Protein AF-A0A8S4R8I3-F1 (afdb_monomer_lite)

Secondary structure (DSSP, 8-state):
-HHHHHHHHHHHHHHHHHTT--GGG---HHHHHHHH-PPPHHHHHHHHHHHHHHHHHT--S--HHHHHHT-----S----PPPS--------------------

Sequence (104 aa):
MGHIRTLRVTQRAMERAMLGVSLPDQIRNEEIRRRTKVTDIAQRVAMLRWQWAEHIARRTDGRWGSKVLNWQPRTGTAYVNPQPGGQTTSSESLDPMDTSGPES

Structure (mmCIF, N/CA/C/O backbone):
data_AF-A0A8S4R8I3-F1
#
_entry.id   AF-A0A8S4R8I3-F1
#
loop_
_atom_site.group_PDB
_atom_site.id
_atom_site.type_symbol
_atom_site.label_atom_id
_atom_site.label_alt_id
_atom_site.label_comp_id
_atom_site.label_asym_id
_atom_site.label_entity_id
_atom_site.label_seq_id
_atom_site.pdbx_PDB_ins_code
_atom_site.Cartn_x
_atom_site.Cartn_y
_atom_site.Cartn_z
_atom_site.occupancy
_atom_site.B_iso_or_equiv
_atom_site.auth_seq_id
_atom_site.auth_comp_id
_atom_site.auth_asym_id
_atom_site.auth_atom_id
_atom_site.pdbx_PDB_model_num
ATOM 1 N N . MET A 1 1 ? -6.727 -9.202 -8.248 1.00 55.75 1 MET A N 1
ATOM 2 C CA . MET A 1 1 ? -6.566 -8.066 -7.300 1.00 55.75 1 MET A CA 1
ATOM 3 C C . MET A 1 1 ? -6.988 -8.367 -5.843 1.00 55.75 1 MET A C 1
ATOM 5 O O . MET A 1 1 ? -6.942 -7.463 -5.017 1.00 55.75 1 MET A O 1
ATOM 9 N N . GLY A 1 2 ? -7.346 -9.609 -5.468 1.00 74.62 2 GLY A N 1
ATOM 10 C CA . GLY A 1 2 ? -7.912 -9.918 -4.136 1.00 74.62 2 GLY A CA 1
ATOM 11 C C . GLY A 1 2 ? -6.943 -9.872 -2.940 1.00 74.62 2 GLY A C 1
ATOM 12 O O . GLY A 1 2 ? -7.367 -9.577 -1.826 1.00 74.62 2 GLY A O 1
ATOM 13 N N . HIS A 1 3 ? -5.641 -10.085 -3.154 1.00 82.62 3 HIS A N 1
ATOM 14 C CA . HIS A 1 3 ? -4.666 -10.208 -2.057 1.00 82.62 3 HIS A CA 1
ATOM 15 C C . HIS A 1 3 ? -4.380 -8.900 -1.304 1.00 82.62 3 HIS A C 1
ATOM 17 O O . HIS A 1 3 ? -4.072 -8.912 -0.120 1.00 82.62 3 HIS A O 1
ATOM 23 N N . ILE A 1 4 ? -4.519 -7.740 -1.950 1.00 87.75 4 ILE A N 1
ATOM 24 C CA . ILE A 1 4 ? -4.310 -6.450 -1.266 1.00 87.75 4 ILE A CA 1
ATOM 25 C C . ILE A 1 4 ? -5.436 -6.190 -0.257 1.00 87.75 4 ILE A C 1
ATOM 27 O O . ILE A 1 4 ? -5.215 -5.594 0.797 1.00 87.75 4 ILE A O 1
ATOM 31 N N . ARG A 1 5 ? -6.654 -6.662 -0.554 1.00 89.19 5 ARG A N 1
ATOM 32 C CA . ARG A 1 5 ? -7.803 -6.514 0.343 1.00 89.19 5 ARG A CA 1
ATOM 33 C C . ARG A 1 5 ? -7.616 -7.334 1.614 1.00 89.19 5 ARG A C 1
ATOM 35 O O . ARG A 1 5 ? -7.862 -6.806 2.692 1.00 89.19 5 ARG A O 1
ATOM 42 N N . THR A 1 6 ? -7.158 -8.580 1.499 1.00 90.50 6 THR A N 1
ATOM 43 C CA . THR A 1 6 ? -6.908 -9.439 2.666 1.00 90.50 6 THR A CA 1
ATOM 44 C C . THR A 1 6 ? -5.801 -8.866 3.544 1.00 90.50 6 THR A C 1
ATOM 46 O O . THR A 1 6 ? -6.009 -8.739 4.744 1.00 90.50 6 THR A O 1
ATOM 49 N N . LEU A 1 7 ? -4.699 -8.394 2.950 1.00 90.94 7 LEU A N 1
ATOM 50 C CA . LEU A 1 7 ? -3.610 -7.725 3.674 1.00 90.94 7 LEU A CA 1
ATOM 51 C C . LEU A 1 7 ? -4.070 -6.467 4.425 1.00 90.94 7 LEU A C 1
ATOM 53 O O . LEU A 1 7 ? -3.676 -6.230 5.563 1.00 90.94 7 LEU A O 1
ATOM 57 N N . ARG A 1 8 ? -4.945 -5.661 3.817 1.00 89.69 8 ARG A N 1
ATOM 58 C CA . ARG A 1 8 ? -5.524 -4.487 4.489 1.00 89.69 8 ARG A CA 1
ATOM 59 C C . ARG A 1 8 ? -6.427 -4.868 5.661 1.00 89.69 8 ARG A C 1
ATOM 61 O O . ARG A 1 8 ? -6.478 -4.139 6.648 1.00 89.69 8 ARG A O 1
ATOM 68 N N . VAL A 1 9 ? -7.176 -5.964 5.539 1.00 88.62 9 VAL A N 1
ATOM 69 C CA . VAL A 1 9 ? -8.047 -6.460 6.615 1.00 88.62 9 VAL A CA 1
ATOM 70 C C . VAL A 1 9 ? -7.208 -7.003 7.768 1.00 88.62 9 VAL A C 1
ATOM 72 O O . VAL A 1 9 ? -7.465 -6.631 8.910 1.00 88.62 9 VAL A O 1
ATOM 75 N N . THR A 1 10 ? -6.176 -7.802 7.484 1.00 91.00 10 THR A N 1
ATOM 76 C CA . THR A 1 10 ? -5.282 -8.333 8.521 1.00 91.00 10 THR A CA 1
ATOM 77 C C . THR A 1 10 ? -4.518 -7.218 9.228 1.00 91.00 10 THR A C 1
ATOM 79 O O . THR A 1 10 ? -4.496 -7.200 10.455 1.00 91.00 10 THR A O 1
ATOM 82 N N . GLN A 1 11 ? -3.988 -6.230 8.495 1.00 90.38 11 GLN A N 1
ATOM 83 C CA . GLN A 1 11 ? -3.368 -5.038 9.090 1.00 90.38 11 GLN A CA 1
ATOM 84 C C . GLN A 1 11 ? -4.323 -4.334 10.065 1.00 90.38 11 GLN A C 1
ATOM 86 O O . GLN A 1 11 ? -3.953 -4.050 11.198 1.00 90.38 11 GLN A O 1
ATOM 91 N N . ARG A 1 12 ? -5.580 -4.113 9.666 1.00 87.00 12 ARG A N 1
ATOM 92 C CA . ARG A 1 12 ? -6.587 -3.449 10.513 1.00 87.00 12 ARG A CA 1
ATOM 93 C C . ARG A 1 12 ? -7.015 -4.261 11.729 1.00 87.00 12 ARG A C 1
ATOM 95 O O . ARG A 1 12 ? -7.386 -3.666 12.738 1.00 87.00 12 ARG A O 1
ATOM 102 N N . ALA A 1 13 ? -7.024 -5.586 11.628 1.00 87.38 13 ALA A N 1
ATOM 103 C CA . ALA A 1 13 ? -7.272 -6.452 12.774 1.00 87.38 13 ALA A CA 1
ATOM 104 C C . ALA A 1 13 ? -6.121 -6.340 13.786 1.00 87.38 13 ALA A C 1
ATOM 106 O O . ALA A 1 13 ? -6.369 -6.159 14.976 1.00 87.38 13 ALA A O 1
ATOM 107 N N . MET A 1 14 ? -4.874 -6.340 13.302 1.00 87.94 14 MET A N 1
ATOM 108 C CA . MET A 1 14 ? -3.686 -6.159 14.141 1.00 87.94 14 MET A CA 1
ATOM 109 C C . MET A 1 14 ? -3.637 -4.771 14.791 1.00 87.94 14 MET A C 1
ATOM 111 O O . MET A 1 14 ? -3.425 -4.680 15.994 1.00 87.94 14 MET A O 1
ATOM 115 N N . GLU A 1 15 ? -3.901 -3.695 14.045 1.00 87.75 15 GLU A N 1
ATOM 116 C CA . GLU A 1 15 ? -3.932 -2.325 14.588 1.00 87.75 15 GLU A CA 1
ATOM 117 C C . GLU A 1 15 ? -4.968 -2.166 15.713 1.00 87.75 15 GLU A C 1
ATOM 119 O O . GLU A 1 15 ? -4.698 -1.504 16.713 1.00 87.75 15 GLU A O 1
ATOM 124 N N . ARG A 1 16 ? -6.143 -2.801 15.586 1.00 86.06 16 ARG A N 1
ATOM 125 C CA . ARG A 1 16 ? -7.163 -2.802 16.648 1.00 86.06 16 ARG A CA 1
ATOM 126 C C . ARG A 1 16 ? -6.720 -3.584 17.879 1.00 86.06 16 ARG A C 1
ATOM 128 O O . ARG A 1 16 ? -6.906 -3.093 18.987 1.00 86.06 16 ARG A O 1
ATOM 135 N N . ALA A 1 17 ? -6.115 -4.755 17.680 1.00 85.38 17 ALA A N 1
ATOM 136 C CA . ALA A 1 17 ? -5.582 -5.563 18.772 1.00 85.38 17 ALA A CA 1
ATOM 137 C C . ALA A 1 17 ? -4.469 -4.822 19.535 1.00 85.38 17 ALA A C 1
ATOM 139 O O . ALA A 1 17 ? -4.483 -4.804 20.761 1.00 85.38 17 ALA A O 1
ATOM 140 N N . MET A 1 18 ? -3.559 -4.145 18.825 1.00 84.75 18 MET A N 1
ATOM 141 C CA . MET A 1 18 ? -2.484 -3.341 19.427 1.00 84.75 18 MET A CA 1
ATOM 142 C C . MET A 1 18 ? -3.010 -2.184 20.280 1.00 84.75 18 MET A C 1
ATOM 144 O O . MET A 1 18 ? -2.421 -1.860 21.305 1.00 84.75 18 MET A O 1
ATOM 148 N N . LEU A 1 19 ? -4.104 -1.551 19.856 1.00 83.06 19 LEU A N 1
ATOM 149 C CA . LEU A 1 19 ? -4.711 -0.439 20.585 1.00 83.06 19 LEU A CA 1
ATOM 150 C C . LEU A 1 19 ? -5.703 -0.894 21.672 1.00 83.06 19 LEU A C 1
ATOM 152 O O . LEU A 1 19 ? -6.258 -0.040 22.358 1.00 83.06 19 LEU A O 1
ATOM 156 N N . GLY A 1 20 ? -5.963 -2.201 21.810 1.00 83.00 20 GLY A N 1
ATOM 157 C CA . GLY A 1 20 ? -6.958 -2.733 22.747 1.00 83.00 20 GLY A CA 1
ATOM 158 C C . GLY A 1 20 ? -8.393 -2.284 22.448 1.00 83.00 20 GLY A C 1
ATOM 159 O O . GLY A 1 20 ? -9.222 -2.247 23.351 1.00 83.00 20 GLY A O 1
ATOM 160 N N . VAL A 1 21 ? -8.684 -1.904 21.199 1.00 78.38 21 VAL A N 1
ATOM 161 C CA . VAL A 1 21 ? -9.965 -1.294 20.814 1.00 78.38 21 VAL A CA 1
ATOM 162 C C . VAL A 1 21 ? -10.967 -2.380 20.470 1.00 78.38 21 VAL A C 1
ATOM 164 O O . VAL A 1 21 ? -10.727 -3.229 19.604 1.00 78.38 21 VAL A O 1
ATOM 167 N N . SER A 1 22 ? -12.121 -2.305 21.112 1.00 69.94 22 SER A N 1
ATOM 168 C CA . SER A 1 22 ? -13.218 -3.245 20.952 1.00 69.94 22 SER A CA 1
ATOM 169 C C . SER A 1 22 ? -14.304 -2.682 20.020 1.00 69.94 22 SER A C 1
ATOM 171 O O . SER A 1 22 ? -14.384 -1.481 19.769 1.00 69.94 22 SER A O 1
ATOM 173 N N . LEU A 1 23 ? -15.139 -3.557 19.443 1.00 65.38 23 LEU A N 1
ATOM 174 C CA . LEU A 1 23 ? -16.248 -3.171 18.546 1.00 65.38 23 LEU A CA 1
ATOM 175 C C . LEU A 1 23 ? -17.175 -2.050 19.088 1.00 65.38 23 LEU A C 1
ATOM 177 O O . LEU A 1 23 ? -17.600 -1.226 18.273 1.00 65.38 23 LEU A O 1
ATOM 181 N N . PRO A 1 24 ? -17.472 -1.965 20.404 1.00 74.00 24 PRO A N 1
ATOM 182 C CA . PRO A 1 24 ? -18.303 -0.902 20.977 1.00 74.00 24 PRO A CA 1
ATOM 183 C C . PRO A 1 24 ? -17.690 0.497 20.897 1.00 74.00 24 PRO A C 1
ATOM 185 O O . PRO A 1 24 ? -18.432 1.472 20.842 1.00 74.00 24 PRO A O 1
ATOM 188 N N . ASP A 1 25 ? -16.360 0.610 20.844 1.00 73.69 25 ASP A N 1
ATOM 189 C CA . ASP A 1 25 ? -15.674 1.906 20.892 1.00 73.69 25 ASP A CA 1
ATOM 190 C C . ASP A 1 25 ? -15.918 2.753 19.626 1.00 73.69 25 ASP A C 1
ATOM 192 O O . ASP A 1 25 ? -15.567 3.931 19.594 1.00 73.69 25 ASP A O 1
ATOM 196 N N . GLN A 1 26 ? -16.482 2.151 18.562 1.00 70.38 26 GLN A N 1
ATOM 197 C CA . GLN A 1 26 ? -16.817 2.775 17.269 1.00 70.38 26 GLN A CA 1
ATOM 198 C C . GLN A 1 26 ? -15.737 3.736 16.735 1.00 70.38 26 GLN A C 1
ATOM 200 O O . GLN A 1 26 ? -16.016 4.743 16.079 1.00 70.38 26 GLN A O 1
ATOM 205 N N . ILE A 1 27 ? -14.467 3.415 16.990 1.00 76.69 27 ILE A N 1
ATOM 206 C CA . ILE A 1 27 ? -13.359 4.283 16.607 1.00 76.69 27 ILE A CA 1
ATOM 207 C C . ILE A 1 27 ? -13.240 4.300 15.081 1.00 76.69 27 ILE A C 1
ATOM 209 O O . ILE A 1 27 ? -13.086 3.260 14.428 1.00 76.69 27 ILE A O 1
ATOM 213 N N . ARG A 1 28 ? -13.284 5.506 14.500 1.00 78.12 28 ARG A N 1
ATOM 214 C CA . ARG A 1 28 ? -13.094 5.709 13.059 1.00 78.12 28 ARG A CA 1
ATOM 215 C C . ARG A 1 28 ? -11.738 5.156 12.618 1.00 78.12 28 ARG A C 1
ATOM 217 O O . ARG A 1 28 ? -10.719 5.339 13.277 1.00 78.12 28 ARG A O 1
ATOM 224 N N . ASN A 1 29 ? -11.700 4.538 11.438 1.00 76.38 29 ASN A N 1
ATOM 225 C CA . ASN A 1 29 ? -10.459 3.989 10.875 1.00 76.38 29 ASN A CA 1
ATOM 226 C C . ASN A 1 29 ? -9.359 5.056 10.689 1.00 76.38 29 ASN A C 1
ATOM 228 O O . ASN A 1 29 ? -8.176 4.731 10.710 1.00 76.38 29 ASN A O 1
ATOM 232 N N . GLU A 1 30 ? -9.738 6.319 10.501 1.00 78.19 30 GLU A N 1
ATOM 233 C CA . GLU A 1 30 ? -8.820 7.462 10.422 1.00 78.19 30 GLU A CA 1
ATOM 234 C C . GLU A 1 30 ? -8.112 7.733 11.754 1.00 78.19 30 GLU A C 1
ATOM 236 O O . GLU A 1 30 ? -6.914 8.001 11.777 1.00 78.19 30 GLU A O 1
ATOM 241 N N . GLU A 1 31 ? -8.832 7.593 12.867 1.00 78.12 31 GLU A N 1
ATOM 242 C CA . GLU A 1 31 ? -8.296 7.756 14.218 1.00 78.12 31 GLU A CA 1
ATOM 243 C C . GLU A 1 31 ? -7.276 6.659 14.536 1.00 78.12 31 GLU A C 1
ATOM 245 O O . GLU A 1 31 ? -6.185 6.948 15.025 1.00 78.12 31 GLU A O 1
ATOM 250 N N . ILE A 1 32 ? -7.593 5.408 14.179 1.00 78.06 32 ILE A N 1
ATOM 251 C CA . ILE A 1 32 ? -6.678 4.265 14.323 1.00 78.06 32 ILE A CA 1
ATOM 252 C C . ILE A 1 32 ? -5.379 4.533 13.553 1.00 78.06 32 ILE A C 1
ATOM 254 O O . ILE A 1 32 ? -4.297 4.411 14.120 1.00 78.06 32 ILE A O 1
ATOM 258 N N . ARG A 1 33 ? -5.483 5.002 12.301 1.00 78.88 33 ARG A N 1
ATOM 259 C CA . ARG A 1 33 ? -4.322 5.370 11.473 1.00 78.88 33 ARG A CA 1
ATOM 260 C C . ARG A 1 33 ? -3.504 6.515 12.068 1.00 78.88 33 ARG A C 1
ATOM 262 O O . ARG A 1 33 ? -2.278 6.473 12.005 1.00 78.88 33 ARG A O 1
ATOM 269 N N . ARG A 1 34 ? -4.155 7.528 12.653 1.00 79.00 34 ARG A N 1
ATOM 270 C CA . ARG A 1 34 ? -3.457 8.655 13.295 1.00 79.00 34 ARG A CA 1
ATOM 271 C C . ARG A 1 34 ? -2.664 8.203 14.520 1.00 79.00 34 ARG A C 1
ATOM 273 O O . ARG A 1 34 ? -1.557 8.693 14.734 1.00 79.00 34 ARG A O 1
ATOM 280 N N . ARG A 1 35 ? -3.220 7.277 15.305 1.00 78.44 35 ARG A N 1
ATOM 281 C CA . ARG A 1 35 ? -2.587 6.754 16.524 1.00 78.44 35 ARG A CA 1
ATOM 282 C C . ARG A 1 35 ? -1.428 5.812 16.224 1.00 78.44 35 ARG A C 1
ATOM 284 O O . ARG A 1 35 ? -0.380 5.946 16.843 1.00 78.44 35 ARG A O 1
ATOM 291 N N . THR A 1 36 ? -1.591 4.891 15.275 1.00 77.31 36 THR A N 1
ATOM 292 C CA . THR A 1 36 ? -0.548 3.901 14.964 1.00 77.31 36 THR A CA 1
ATOM 293 C C . THR A 1 36 ? 0.529 4.445 14.026 1.00 77.31 36 THR A C 1
ATOM 295 O O . THR A 1 36 ? 1.650 3.947 14.053 1.00 77.31 36 THR A O 1
ATOM 298 N N . LYS A 1 37 ? 0.222 5.462 13.200 1.00 78.56 37 LYS A N 1
ATOM 299 C CA . LYS A 1 37 ? 1.116 6.011 12.156 1.00 78.56 37 LYS A CA 1
ATOM 300 C C . LYS A 1 37 ? 1.686 4.936 11.211 1.00 78.56 37 LYS A C 1
ATOM 302 O O . LYS A 1 37 ? 2.713 5.147 10.568 1.00 78.56 37 LYS A O 1
ATOM 307 N N . VAL A 1 38 ? 1.022 3.783 11.114 1.00 77.25 38 VAL A N 1
ATOM 308 C CA . VAL A 1 38 ? 1.468 2.655 10.291 1.00 77.25 38 VAL A CA 1
ATOM 309 C C . VAL A 1 38 ? 1.196 2.965 8.819 1.00 77.25 38 VAL A C 1
ATOM 311 O O . VAL A 1 38 ? 0.109 3.404 8.440 1.00 77.25 38 VAL A O 1
ATOM 314 N N . THR A 1 39 ? 2.191 2.731 7.966 1.00 79.69 39 THR A N 1
ATOM 315 C CA . THR A 1 39 ? 2.076 2.898 6.511 1.00 79.69 39 THR A CA 1
ATOM 316 C C . THR A 1 39 ? 1.064 1.902 5.920 1.00 79.69 39 THR A C 1
ATOM 318 O O . THR A 1 39 ? 1.051 0.732 6.302 1.00 79.69 39 THR A O 1
ATOM 321 N N . ASP A 1 40 ? 0.219 2.325 4.968 1.00 83.75 40 ASP A N 1
ATOM 322 C CA . ASP A 1 40 ? -0.729 1.410 4.300 1.00 83.75 40 ASP A CA 1
ATOM 323 C C . ASP A 1 40 ? 0.048 0.327 3.536 1.00 83.75 40 ASP A C 1
ATOM 325 O O . ASP A 1 40 ? 0.839 0.625 2.632 1.00 83.75 40 ASP A O 1
ATOM 329 N N . ILE A 1 41 ? -0.211 -0.945 3.856 1.00 88.94 41 ILE A N 1
ATOM 330 C CA . ILE A 1 41 ? 0.428 -2.086 3.195 1.00 88.94 41 ILE A CA 1
ATOM 331 C C . ILE A 1 41 ? 0.222 -2.066 1.679 1.00 88.94 41 ILE A C 1
ATOM 333 O O . ILE A 1 41 ? 1.097 -2.497 0.933 1.00 88.94 41 ILE A O 1
ATOM 337 N N . ALA A 1 42 ? -0.888 -1.506 1.191 1.00 87.81 42 ALA A N 1
ATOM 338 C CA . ALA A 1 42 ? -1.115 -1.372 -0.244 1.00 87.81 42 ALA A CA 1
ATOM 339 C C . ALA A 1 42 ? -0.145 -0.386 -0.904 1.00 87.81 42 ALA A C 1
ATOM 341 O O . ALA A 1 42 ? 0.365 -0.673 -1.986 1.00 87.81 42 ALA A O 1
ATOM 342 N N . GLN A 1 43 ? 0.141 0.740 -0.245 1.00 89.62 43 GLN A N 1
ATOM 343 C CA . GLN A 1 43 ? 1.139 1.698 -0.722 1.00 89.62 43 GLN A CA 1
ATOM 344 C C . GLN A 1 43 ? 2.531 1.068 -0.690 1.00 89.62 43 GLN A C 1
ATOM 346 O O . GLN A 1 43 ? 3.280 1.181 -1.659 1.00 89.62 43 GLN A O 1
ATOM 351 N N . ARG A 1 44 ? 2.855 0.317 0.371 1.00 91.19 44 ARG A N 1
ATOM 352 C CA . ARG A 1 44 ? 4.139 -0.388 0.463 1.00 91.19 44 ARG A CA 1
ATOM 353 C C . ARG A 1 44 ? 4.302 -1.440 -0.633 1.00 91.19 44 ARG A C 1
ATOM 355 O O . ARG A 1 44 ? 5.360 -1.502 -1.252 1.00 91.19 44 ARG A O 1
ATOM 362 N N . VAL A 1 45 ? 3.262 -2.229 -0.905 1.00 91.31 45 VAL A N 1
ATOM 363 C CA . VAL A 1 45 ? 3.249 -3.226 -1.988 1.00 91.31 45 VAL A CA 1
ATOM 364 C C . VAL A 1 45 ? 3.396 -2.558 -3.355 1.00 91.31 45 VAL A C 1
ATOM 366 O O . VAL A 1 45 ? 4.138 -3.062 -4.194 1.00 91.31 45 VAL A O 1
ATOM 369 N N . ALA A 1 46 ? 2.723 -1.429 -3.590 1.00 91.00 46 ALA A N 1
ATOM 370 C CA . ALA A 1 46 ? 2.871 -0.671 -4.831 1.00 91.00 46 ALA A CA 1
ATOM 371 C C . ALA A 1 46 ? 4.305 -0.143 -4.996 1.00 91.00 46 ALA A C 1
ATOM 373 O O . ALA A 1 46 ? 4.917 -0.345 -6.041 1.00 91.00 46 ALA A O 1
ATOM 374 N N . MET A 1 47 ? 4.876 0.437 -3.939 1.00 93.44 47 MET A N 1
ATOM 375 C CA . MET A 1 47 ? 6.253 0.924 -3.947 1.00 93.44 47 MET A CA 1
ATOM 376 C C . MET A 1 47 ? 7.260 -0.203 -4.185 1.00 93.44 47 MET A C 1
ATOM 378 O O . MET A 1 47 ? 8.173 -0.034 -4.979 1.00 93.44 47 MET A O 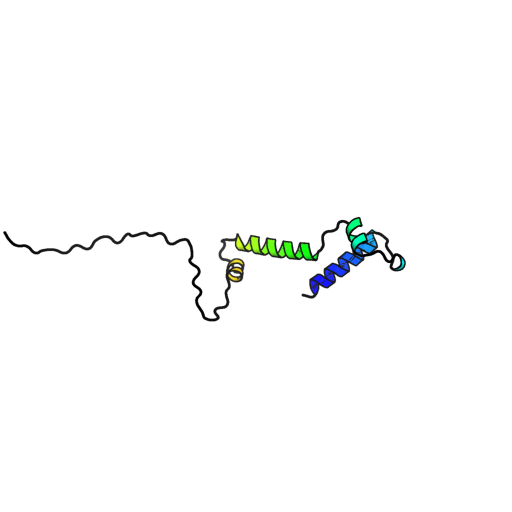1
ATOM 382 N N . LEU A 1 48 ? 7.078 -1.371 -3.562 1.00 93.19 48 LEU A N 1
ATOM 383 C CA . LEU A 1 48 ? 7.936 -2.539 -3.794 1.00 93.19 48 LEU A CA 1
ATOM 384 C C . LEU A 1 48 ? 7.856 -3.040 -5.237 1.00 93.19 48 LEU A C 1
ATOM 386 O O . LEU A 1 48 ? 8.877 -3.389 -5.822 1.00 93.19 48 LEU A O 1
ATOM 390 N N . ARG A 1 49 ? 6.657 -3.048 -5.829 1.00 90.56 49 ARG A N 1
ATOM 391 C 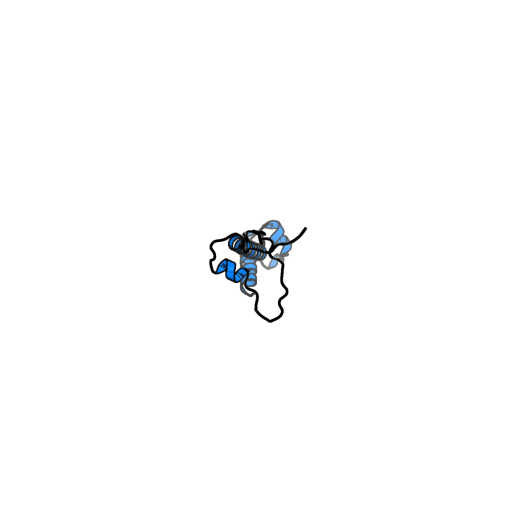CA . ARG A 1 49 ? 6.483 -3.377 -7.250 1.00 90.56 49 ARG A CA 1
ATOM 392 C C . ARG A 1 49 ? 7.235 -2.398 -8.148 1.00 90.56 49 ARG A C 1
ATOM 394 O O . ARG A 1 49 ? 7.868 -2.833 -9.103 1.00 90.56 49 ARG A O 1
ATOM 401 N N . TRP A 1 50 ? 7.188 -1.108 -7.826 1.00 92.06 50 TRP A N 1
ATOM 402 C CA . TRP A 1 50 ? 7.912 -0.071 -8.561 1.00 92.06 50 TRP A CA 1
ATOM 403 C C . TRP A 1 50 ? 9.421 -0.151 -8.375 1.00 92.06 50 TRP A C 1
ATOM 405 O O . TRP A 1 50 ? 10.139 -0.138 -9.364 1.00 92.06 50 TRP A O 1
ATOM 415 N N . GLN A 1 51 ? 9.902 -0.356 -7.151 1.00 93.56 51 GLN A N 1
ATOM 416 C CA . GLN A 1 51 ? 11.321 -0.593 -6.873 1.00 93.56 51 GLN A CA 1
ATOM 417 C C . GLN A 1 51 ? 11.840 -1.830 -7.606 1.00 93.56 51 GLN A C 1
ATOM 419 O O . GLN A 1 51 ? 12.951 -1.823 -8.126 1.00 93.56 51 GLN A O 1
ATOM 424 N N . TRP A 1 52 ? 11.035 -2.891 -7.680 1.00 89.00 52 TRP A N 1
ATOM 425 C CA . TRP A 1 52 ? 11.377 -4.070 -8.465 1.00 89.00 52 TRP A CA 1
ATOM 426 C C . TRP A 1 52 ? 11.433 -3.752 -9.961 1.00 89.00 52 TRP A C 1
ATOM 428 O O . TRP A 1 52 ? 12.421 -4.090 -10.603 1.00 89.00 52 TRP A O 1
ATOM 438 N N . ALA A 1 53 ? 10.428 -3.065 -10.509 1.00 86.50 53 ALA A N 1
ATOM 439 C CA . ALA A 1 53 ? 10.419 -2.672 -11.917 1.00 86.50 53 ALA A CA 1
ATOM 440 C C . ALA A 1 53 ? 11.629 -1.789 -12.264 1.00 86.50 53 ALA A C 1
ATOM 442 O O . ALA A 1 53 ? 12.307 -2.036 -13.255 1.00 86.50 53 ALA A O 1
ATOM 443 N N . GLU A 1 54 ? 11.954 -0.826 -11.403 1.00 88.06 54 GLU A N 1
ATOM 444 C CA . GLU A 1 54 ? 13.118 0.049 -11.532 1.00 88.06 54 GLU A CA 1
ATOM 445 C C . GLU A 1 54 ? 14.437 -0.733 -11.441 1.00 88.06 54 GLU A C 1
ATOM 447 O O . GLU A 1 54 ? 15.342 -0.538 -12.252 1.00 88.06 54 GLU A O 1
ATOM 452 N N . HIS A 1 55 ? 14.545 -1.664 -10.489 1.00 87.56 55 HIS A N 1
ATOM 453 C CA . HIS A 1 55 ? 15.710 -2.535 -10.356 1.00 87.56 55 HIS A CA 1
ATOM 454 C C . HIS A 1 55 ? 15.913 -3.397 -11.607 1.00 87.56 55 HIS A C 1
ATOM 456 O O . HIS A 1 55 ? 17.038 -3.522 -12.082 1.00 87.56 55 HIS A O 1
ATOM 462 N N . ILE A 1 56 ? 14.840 -3.969 -12.161 1.00 84.44 56 ILE A N 1
ATOM 463 C CA . ILE A 1 56 ? 14.907 -4.743 -13.405 1.00 84.44 56 ILE A CA 1
ATOM 464 C C . ILE A 1 56 ? 15.243 -3.840 -14.599 1.00 84.44 56 ILE A C 1
ATOM 466 O O . ILE A 1 56 ? 16.055 -4.238 -15.427 1.00 84.44 56 ILE A O 1
ATOM 470 N N . ALA A 1 57 ? 14.703 -2.622 -14.668 1.00 82.44 57 ALA A N 1
ATOM 471 C CA . ALA A 1 57 ? 15.007 -1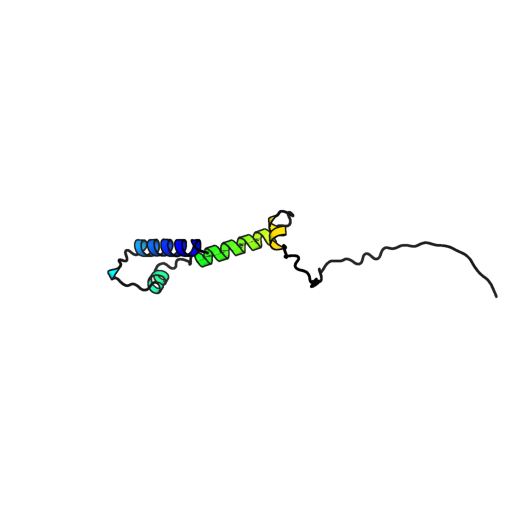.670 -15.738 1.00 82.44 57 ALA A CA 1
ATOM 472 C C . ALA A 1 57 ? 16.488 -1.251 -15.758 1.00 82.44 57 ALA A C 1
ATOM 474 O O . ALA A 1 57 ? 17.066 -1.083 -16.827 1.00 82.44 57 ALA A O 1
ATOM 475 N N . ARG A 1 58 ? 17.122 -1.130 -14.583 1.00 82.81 58 ARG A N 1
ATOM 476 C CA . ARG A 1 58 ? 18.559 -0.830 -14.453 1.00 82.81 58 ARG A CA 1
ATOM 477 C C . ARG A 1 58 ? 19.470 -2.025 -14.747 1.00 82.81 58 ARG A C 1
ATOM 479 O O . ARG A 1 58 ? 20.680 -1.843 -14.853 1.00 82.81 58 ARG A O 1
ATOM 486 N N . ARG A 1 59 ? 18.928 -3.242 -14.848 1.00 78.50 59 ARG A N 1
ATOM 487 C CA . ARG A 1 59 ? 19.725 -4.434 -15.141 1.00 78.50 59 ARG A CA 1
ATOM 488 C C . ARG A 1 59 ? 19.968 -4.586 -16.646 1.00 78.50 59 ARG A C 1
ATOM 490 O O . ARG A 1 59 ? 19.045 -4.789 -17.433 1.00 78.50 59 ARG A O 1
ATOM 497 N N . THR A 1 60 ? 21.245 -4.532 -17.020 1.00 68.38 60 THR A N 1
ATOM 498 C CA . THR A 1 60 ? 21.754 -4.670 -18.398 1.00 68.38 60 THR A CA 1
ATOM 499 C C . THR A 1 60 ? 22.090 -6.116 -18.780 1.00 68.38 60 THR A C 1
ATOM 501 O O . THR A 1 60 ? 22.603 -6.370 -19.863 1.00 68.38 60 THR A O 1
ATOM 504 N N . ASP A 1 61 ? 21.802 -7.089 -17.914 1.00 72.25 61 ASP A N 1
ATOM 505 C CA . ASP A 1 61 ? 22.219 -8.493 -18.037 1.00 72.25 61 ASP A CA 1
ATOM 506 C C . ASP A 1 61 ? 21.419 -9.310 -19.076 1.00 72.25 61 ASP A C 1
ATOM 508 O O . ASP A 1 61 ? 21.536 -10.533 -19.131 1.00 72.25 61 ASP A O 1
ATOM 512 N N . GLY A 1 62 ? 20.613 -8.657 -19.924 1.00 65.56 62 GLY A N 1
ATOM 513 C CA . GLY A 1 62 ? 19.919 -9.274 -21.066 1.00 65.56 62 GLY A CA 1
ATOM 514 C C . GLY A 1 62 ? 18.914 -10.377 -20.701 1.00 65.56 62 GLY A C 1
ATOM 515 O O . GLY A 1 62 ? 18.391 -11.070 -21.583 1.00 65.56 62 GLY A O 1
ATOM 516 N N . ARG A 1 63 ? 18.635 -10.566 -19.405 1.00 71.00 63 ARG A N 1
ATOM 517 C CA . ARG A 1 63 ? 17.750 -11.612 -18.887 1.00 71.00 63 ARG A CA 1
ATOM 518 C C . ARG A 1 63 ? 16.286 -11.285 -19.179 1.00 71.00 63 ARG A C 1
ATOM 520 O O . ARG A 1 63 ? 15.911 -10.159 -19.501 1.00 71.00 63 ARG A O 1
ATOM 527 N N . TRP A 1 64 ? 15.436 -12.302 -19.037 1.00 73.06 64 TRP A N 1
ATOM 528 C CA . TRP A 1 64 ? 13.998 -12.236 -19.319 1.00 73.06 64 TRP A CA 1
ATOM 529 C C . TRP A 1 64 ? 13.289 -11.025 -18.691 1.00 73.06 64 TRP A C 1
ATOM 531 O O . TRP A 1 64 ? 12.375 -10.493 -19.307 1.00 73.06 64 TRP A O 1
ATOM 541 N N . GLY A 1 65 ? 13.735 -10.540 -17.526 1.00 74.94 65 GLY A N 1
ATOM 542 C CA . GLY A 1 65 ? 13.163 -9.359 -16.870 1.00 74.94 65 GLY A CA 1
ATOM 543 C C . GLY A 1 65 ? 13.154 -8.101 -17.749 1.00 74.94 65 GLY A C 1
ATOM 544 O O . GLY A 1 65 ? 12.107 -7.474 -17.894 1.00 74.94 65 GLY A O 1
ATOM 545 N N . SER A 1 66 ? 14.272 -7.773 -18.401 1.00 70.25 66 SER A N 1
ATOM 546 C CA . SER A 1 66 ? 14.366 -6.597 -19.281 1.00 70.25 66 SER A CA 1
ATOM 547 C C . SER A 1 66 ? 13.575 -6.799 -20.580 1.00 70.25 66 SER A C 1
ATOM 549 O O . SER A 1 66 ? 12.970 -5.861 -21.097 1.00 70.25 66 SER A O 1
ATOM 551 N N . LYS A 1 67 ? 13.501 -8.043 -21.081 1.00 73.38 67 LYS A N 1
ATO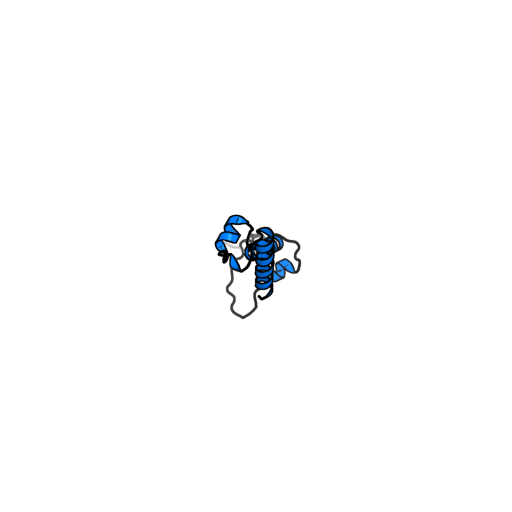M 552 C CA . LYS A 1 67 ? 12.676 -8.394 -22.253 1.00 73.38 67 LYS A CA 1
ATOM 553 C C . LYS A 1 67 ? 11.181 -8.249 -21.977 1.00 73.38 67 LYS A C 1
ATOM 555 O O . LYS A 1 67 ? 10.467 -7.782 -22.851 1.00 73.38 67 LYS A O 1
ATOM 560 N N . VAL A 1 68 ? 10.721 -8.630 -20.784 1.00 76.88 68 VAL A N 1
ATOM 561 C CA . VAL A 1 68 ? 9.317 -8.493 -20.362 1.00 76.88 68 VAL A CA 1
ATOM 562 C C . VAL A 1 68 ? 8.936 -7.023 -20.175 1.00 76.88 68 VAL A C 1
ATOM 564 O O . VAL A 1 68 ? 7.834 -6.646 -20.555 1.00 76.88 68 VAL A O 1
ATOM 567 N N . LEU A 1 69 ? 9.836 -6.181 -19.652 1.00 72.00 69 LEU A N 1
ATOM 568 C CA . LEU A 1 69 ? 9.589 -4.736 -19.535 1.00 72.00 69 LEU A CA 1
ATOM 569 C C . LEU A 1 69 ? 9.456 -4.041 -20.896 1.00 72.00 69 LEU A C 1
ATOM 571 O O . LEU A 1 69 ? 8.566 -3.218 -21.075 1.00 72.00 69 LEU A O 1
ATOM 575 N N . ASN A 1 70 ? 10.319 -4.384 -21.854 1.00 75.06 70 ASN A N 1
ATOM 576 C CA . ASN A 1 70 ? 10.303 -3.800 -23.200 1.00 75.06 70 ASN A CA 1
ATOM 577 C C . ASN A 1 70 ? 9.322 -4.505 -24.148 1.00 75.06 70 ASN A C 1
ATOM 579 O O . ASN A 1 70 ? 9.280 -4.197 -25.341 1.00 75.06 70 ASN A O 1
ATOM 583 N N . TRP A 1 71 ? 8.568 -5.488 -23.652 1.00 79.69 71 TRP A N 1
ATOM 584 C CA . TRP A 1 71 ? 7.664 -6.261 -24.482 1.00 79.69 71 TRP A CA 1
ATOM 585 C C . TRP A 1 71 ? 6.485 -5.393 -24.912 1.00 79.69 71 TRP A C 1
ATOM 587 O O . TRP A 1 71 ? 5.673 -4.958 -24.097 1.00 79.69 71 TRP A O 1
ATOM 597 N N . GLN A 1 72 ? 6.385 -5.166 -26.217 1.00 75.94 72 GLN A N 1
ATOM 598 C CA . GLN A 1 72 ? 5.221 -4.564 -26.847 1.00 75.94 72 GLN A CA 1
ATOM 599 C C . GLN A 1 72 ? 4.506 -5.638 -27.673 1.00 75.94 72 GLN A C 1
ATOM 601 O O . GLN A 1 72 ? 5.165 -6.358 -28.434 1.00 75.94 72 GLN A O 1
ATOM 606 N N . PRO A 1 73 ? 3.174 -5.772 -27.554 1.00 74.44 73 PRO A N 1
ATOM 607 C CA . PRO A 1 73 ? 2.422 -6.656 -28.426 1.00 74.44 73 PRO A CA 1
ATOM 608 C C . PRO A 1 73 ? 2.564 -6.152 -29.864 1.00 74.44 73 PRO A C 1
ATOM 610 O O . PRO A 1 73 ? 2.282 -4.993 -30.162 1.00 74.44 73 PRO A O 1
ATOM 613 N N . ARG A 1 74 ? 3.011 -7.031 -30.766 1.00 66.56 74 ARG A N 1
ATOM 614 C CA . ARG A 1 74 ? 3.056 -6.756 -32.207 1.00 66.56 74 ARG A CA 1
ATOM 615 C C . ARG A 1 74 ? 1.639 -6.799 -32.780 1.00 66.56 74 ARG A C 1
ATOM 617 O O . ARG A 1 74 ? 1.302 -7.696 -33.543 1.00 66.56 74 ARG A O 1
ATOM 624 N N . THR A 1 75 ? 0.805 -5.846 -32.398 1.00 62.66 75 THR A N 1
ATOM 625 C CA . THR A 1 75 ? -0.448 -5.571 -33.097 1.00 62.66 75 THR A CA 1
ATOM 626 C C . THR A 1 75 ? -0.146 -4.423 -34.048 1.00 62.66 75 THR A C 1
ATOM 628 O O . THR A 1 75 ? 0.248 -3.345 -33.614 1.00 62.66 75 THR A O 1
ATOM 631 N N . GLY A 1 76 ? -0.182 -4.711 -35.349 1.00 63.31 76 GLY A N 1
ATOM 632 C CA . GLY A 1 76 ? 0.404 -3.873 -36.390 1.00 63.31 76 GLY A CA 1
ATOM 633 C C . GLY A 1 76 ? -0.062 -2.419 -36.360 1.00 63.31 76 GLY A C 1
ATOM 634 O O . GLY A 1 76 ? -1.215 -2.123 -36.631 1.00 63.31 76 GLY A O 1
ATOM 635 N N . THR A 1 77 ? 0.856 -1.515 -36.044 1.00 56.22 77 THR A N 1
ATOM 636 C CA . THR A 1 77 ? 1.229 -0.333 -36.836 1.00 56.22 77 THR A CA 1
ATOM 637 C C . THR A 1 77 ? 2.497 0.231 -36.199 1.00 56.22 77 THR A C 1
ATOM 639 O O . THR A 1 77 ? 2.578 0.429 -34.988 1.00 56.22 77 THR A O 1
ATOM 642 N N . ALA A 1 78 ? 3.545 0.390 -37.002 1.00 55.50 78 ALA A N 1
ATOM 643 C CA . ALA A 1 78 ? 4.846 0.837 -36.534 1.00 55.50 78 ALA A CA 1
ATOM 644 C C . ALA A 1 78 ? 4.810 2.340 -36.217 1.00 55.50 78 ALA A C 1
ATOM 646 O O . ALA A 1 78 ? 5.067 3.165 -37.089 1.00 55.50 78 ALA A O 1
ATOM 647 N N . TYR A 1 79 ? 4.531 2.706 -34.966 1.00 55.88 79 TYR A N 1
ATOM 648 C CA . TYR A 1 79 ? 4.994 3.990 -34.443 1.00 55.88 79 TYR A CA 1
ATOM 649 C C . TYR A 1 79 ? 6.480 3.844 -34.113 1.00 55.88 79 TYR A C 1
ATOM 651 O O . TYR A 1 79 ? 6.868 3.306 -33.076 1.00 55.88 79 TYR A O 1
ATOM 659 N N . VAL A 1 80 ? 7.316 4.258 -35.064 1.00 58.22 80 VAL A N 1
ATOM 660 C CA . VAL A 1 80 ? 8.770 4.328 -34.914 1.00 58.22 80 VAL A CA 1
ATOM 661 C C . VAL A 1 80 ? 9.088 5.401 -33.875 1.00 58.22 80 VAL A C 1
ATOM 663 O O . VAL A 1 80 ? 8.977 6.591 -34.152 1.00 58.22 80 VAL A O 1
ATOM 666 N N . ASN A 1 81 ? 9.493 4.986 -32.675 1.00 56.69 81 ASN A N 1
ATOM 667 C CA . ASN A 1 81 ? 10.207 5.876 -31.766 1.00 56.69 81 ASN A CA 1
ATOM 668 C C . ASN A 1 81 ? 11.669 5.979 -32.234 1.00 56.69 81 ASN A C 1
ATOM 670 O O . ASN A 1 81 ? 12.300 4.936 -32.437 1.00 56.69 81 ASN A O 1
ATOM 674 N N . PRO A 1 82 ? 12.237 7.186 -32.387 1.00 51.06 82 PRO A N 1
ATOM 675 C CA . PRO A 1 82 ? 13.653 7.342 -32.693 1.00 51.06 82 PRO A CA 1
ATOM 676 C C . PRO A 1 82 ? 14.499 6.865 -31.503 1.00 51.06 82 PRO A C 1
ATOM 678 O O . PRO A 1 82 ? 14.381 7.389 -30.398 1.00 51.06 82 PRO A O 1
ATOM 681 N N . GLN A 1 83 ? 15.354 5.866 -31.723 1.00 60.69 83 GLN A N 1
ATOM 682 C CA . GLN A 1 83 ? 16.428 5.510 -30.790 1.00 60.69 83 GLN A CA 1
ATOM 683 C C . GLN A 1 83 ? 17.540 6.572 -30.891 1.00 60.69 83 GLN A C 1
ATOM 685 O O . GLN A 1 83 ? 18.030 6.803 -32.000 1.00 60.69 83 GLN A O 1
ATOM 690 N N . PRO A 1 84 ? 17.987 7.214 -29.794 1.00 53.59 84 PRO A N 1
ATOM 691 C CA . PRO A 1 84 ? 19.141 8.098 -29.835 1.00 53.59 84 PRO A CA 1
ATOM 692 C C . PRO A 1 84 ? 20.406 7.243 -29.717 1.00 53.59 84 PRO A C 1
ATOM 694 O O . PRO A 1 84 ? 20.762 6.791 -28.632 1.00 53.59 84 PRO A O 1
ATOM 697 N N . GLY A 1 85 ? 21.077 6.984 -30.837 1.00 53.75 85 GLY A N 1
ATOM 6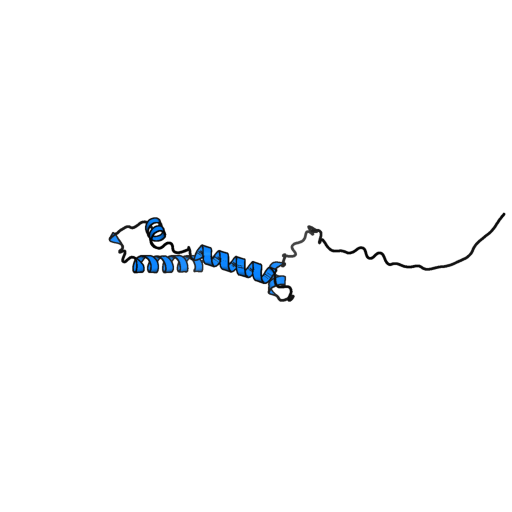98 C CA . GLY A 1 85 ? 22.361 6.280 -30.807 1.00 53.75 85 GLY A CA 1
ATOM 699 C C . GLY A 1 85 ? 22.688 5.516 -32.080 1.00 53.75 85 GLY A C 1
ATOM 700 O O . GLY A 1 85 ? 22.778 4.295 -32.055 1.00 53.75 85 GLY A O 1
ATOM 701 N N . GLY A 1 86 ? 22.890 6.234 -33.182 1.00 41.28 86 GLY A N 1
ATOM 702 C CA . GLY A 1 86 ? 23.542 5.716 -34.383 1.00 41.28 86 GLY A CA 1
ATOM 703 C C . GLY A 1 86 ? 24.671 6.663 -34.757 1.00 41.28 86 GLY A C 1
ATOM 704 O O . GLY A 1 86 ? 24.418 7.762 -35.237 1.00 41.28 86 GLY A O 1
ATOM 705 N N . GLN A 1 87 ? 25.905 6.270 -34.453 1.00 35.19 87 GLN A N 1
ATOM 706 C CA . GLN A 1 87 ? 27.114 6.998 -34.822 1.00 35.19 87 GLN A CA 1
ATOM 707 C C . GLN A 1 87 ? 27.235 6.998 -36.350 1.00 35.19 87 GLN A C 1
ATOM 709 O O . GLN A 1 87 ? 27.241 5.934 -36.965 1.00 35.19 87 GLN A O 1
ATOM 714 N N . THR A 1 88 ? 27.341 8.172 -36.971 1.00 34.91 88 THR A N 1
ATOM 715 C CA . THR A 1 88 ? 27.773 8.299 -38.366 1.00 34.91 88 THR A CA 1
ATOM 716 C C . THR A 1 88 ? 29.262 7.988 -38.437 1.00 34.91 88 THR A C 1
ATOM 718 O O . THR A 1 88 ? 30.102 8.880 -38.339 1.00 34.91 88 THR A O 1
ATOM 721 N N . THR A 1 89 ? 29.597 6.707 -38.574 1.00 34.88 89 THR A N 1
ATOM 722 C CA . THR A 1 89 ? 30.912 6.287 -39.059 1.00 34.88 89 THR A CA 1
ATOM 723 C C . THR A 1 89 ? 30.835 6.267 -40.584 1.00 34.88 89 THR A C 1
ATOM 725 O O . THR A 1 89 ? 30.629 5.226 -41.202 1.00 34.88 89 THR A O 1
ATOM 728 N N . SER A 1 90 ? 30.922 7.440 -41.211 1.00 36.09 90 SER A N 1
ATOM 729 C CA . SER A 1 90 ? 31.175 7.507 -42.651 1.00 36.09 90 SER A CA 1
ATOM 730 C C . SER A 1 90 ? 32.641 7.152 -42.877 1.00 36.09 90 SER A C 1
ATOM 732 O O . SER A 1 90 ? 33.517 8.011 -42.831 1.00 36.09 90 SER A O 1
ATOM 734 N N . SER A 1 91 ? 32.900 5.862 -43.053 1.00 46.25 91 SER A N 1
ATOM 735 C CA . SER A 1 91 ? 34.145 5.329 -43.595 1.00 46.25 91 SER A CA 1
ATOM 736 C C . SER A 1 91 ? 33.785 4.415 -44.760 1.00 46.25 91 SER A C 1
ATOM 738 O O . SER A 1 91 ? 33.602 3.215 -44.576 1.00 46.25 91 SER A O 1
ATOM 740 N N . GLU A 1 92 ? 33.659 4.993 -45.947 1.00 43.84 92 GLU A N 1
ATOM 741 C CA . GLU A 1 92 ? 33.704 4.240 -47.197 1.00 43.84 92 GLU A CA 1
ATOM 742 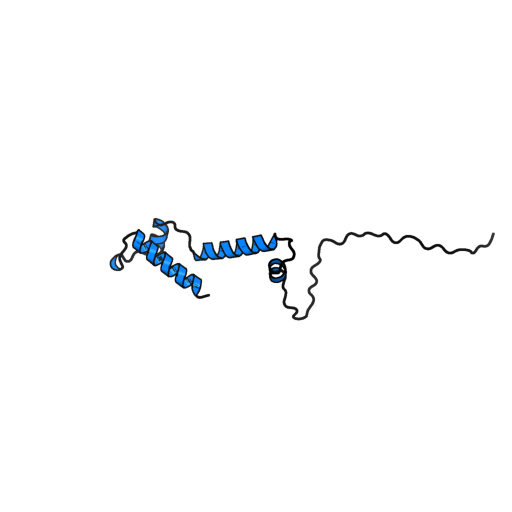C C . GLU A 1 92 ? 34.765 4.908 -48.067 1.00 43.84 92 GLU A C 1
ATOM 744 O O . GLU A 1 92 ? 34.574 5.979 -48.642 1.00 43.84 92 GLU A O 1
ATOM 749 N N . SER A 1 93 ? 35.957 4.322 -48.001 1.00 45.84 93 SER A N 1
ATOM 750 C CA . SER A 1 93 ? 37.115 4.684 -48.800 1.00 45.84 93 SER A CA 1
ATOM 751 C C . SER A 1 93 ? 36.966 4.113 -50.207 1.00 45.84 93 SER A C 1
ATOM 753 O O . SER A 1 93 ? 36.692 2.929 -50.344 1.00 45.84 93 SER A O 1
ATOM 755 N N . LEU A 1 94 ? 37.239 4.974 -51.193 1.00 47.12 94 LEU A N 1
ATOM 756 C CA . LEU A 1 94 ? 38.023 4.741 -52.415 1.00 47.12 94 LEU A CA 1
ATOM 757 C C . LEU A 1 94 ? 37.833 3.416 -53.172 1.00 47.12 94 LEU A C 1
ATOM 759 O O . LEU A 1 94 ? 38.350 2.391 -52.745 1.00 47.12 94 LEU A O 1
ATOM 763 N N . ASP A 1 95 ? 37.359 3.537 -54.414 1.00 43.06 95 ASP A N 1
ATOM 764 C CA . ASP A 1 95 ? 37.902 2.766 -55.536 1.00 43.06 95 ASP A CA 1
ATOM 765 C C . ASP A 1 95 ? 38.416 3.727 -56.635 1.00 43.06 95 ASP A C 1
ATOM 767 O O . ASP A 1 95 ? 37.718 4.687 -56.981 1.00 43.06 95 ASP A O 1
ATOM 771 N N . PRO A 1 96 ? 39.634 3.515 -57.176 1.00 63.25 96 PRO A N 1
ATOM 772 C CA . PRO A 1 96 ? 40.183 4.244 -58.319 1.00 63.25 96 PRO A CA 1
ATOM 773 C C . PRO A 1 96 ? 40.000 3.463 -59.635 1.00 63.25 96 PRO A C 1
ATOM 775 O O . PRO A 1 96 ? 40.185 2.252 -59.655 1.00 63.25 96 PRO A O 1
ATOM 778 N N . MET A 1 97 ? 39.712 4.156 -60.741 1.00 41.31 97 MET A N 1
ATOM 779 C CA . MET A 1 97 ? 39.921 3.722 -62.143 1.00 41.31 97 MET A CA 1
ATOM 780 C C . MET A 1 97 ? 39.598 4.937 -63.031 1.00 41.31 97 MET A C 1
ATOM 782 O O . MET A 1 97 ? 38.458 5.385 -63.061 1.00 41.31 97 MET A O 1
ATOM 786 N N . ASP A 1 98 ? 40.575 5.734 -63.446 1.00 41.25 98 ASP A N 1
ATOM 787 C CA . ASP A 1 98 ? 41.523 5.585 -64.563 1.00 41.25 98 ASP A CA 1
ATOM 788 C C . ASP A 1 98 ? 41.044 6.237 -65.879 1.00 41.25 98 ASP A C 1
ATOM 790 O O . ASP A 1 98 ? 39.892 6.122 -66.282 1.00 41.25 98 ASP A O 1
ATOM 794 N N . THR A 1 99 ? 42.004 6.965 -66.458 1.00 57.50 99 THR A N 1
ATOM 795 C CA . THR A 1 99 ? 42.182 7.468 -67.829 1.00 57.50 99 THR A CA 1
ATOM 796 C C . THR A 1 99 ? 40.999 8.031 -68.628 1.00 57.50 99 THR A C 1
ATOM 798 O O . THR A 1 99 ? 40.133 7.311 -69.113 1.00 57.50 99 THR A O 1
ATOM 801 N N . SER A 1 100 ? 41.099 9.323 -68.972 1.00 44.16 100 SER A N 1
ATOM 802 C CA . SER A 1 100 ? 41.158 9.790 -70.374 1.00 44.16 100 SER A CA 1
ATOM 803 C C . SER A 1 100 ? 41.418 11.304 -70.431 1.00 44.16 100 SER A C 1
ATOM 805 O O . SER A 1 100 ? 40.658 12.092 -69.875 1.00 44.16 100 SER A O 1
ATOM 807 N N . GLY A 1 101 ? 42.501 11.707 -71.110 1.00 42.47 101 GLY A N 1
ATOM 808 C CA . GLY A 1 101 ? 42.599 13.033 -71.745 1.00 42.47 101 GLY A CA 1
ATOM 809 C C . GLY A 1 101 ? 41.670 13.114 -72.975 1.00 42.47 101 GLY A C 1
ATOM 810 O O . GLY A 1 101 ? 40.920 12.160 -73.192 1.00 42.47 101 GLY A O 1
ATOM 811 N N . PRO A 1 102 ? 41.730 14.156 -73.831 1.00 54.28 102 PRO A N 1
ATOM 812 C CA . PRO A 1 102 ? 42.897 15.012 -74.065 1.00 54.28 102 PRO A CA 1
ATOM 813 C C . PRO A 1 102 ? 42.565 16.517 -74.262 1.00 54.28 102 PRO A C 1
ATOM 815 O O . PRO A 1 102 ? 41.429 16.936 -74.071 1.00 54.28 102 PRO A O 1
ATOM 818 N N . GLU A 1 103 ? 43.586 17.266 -74.710 1.00 39.72 103 GLU A N 1
ATOM 819 C CA . GLU A 1 103 ? 43.528 18.548 -75.453 1.00 39.72 103 GLU A CA 1
ATOM 820 C C . GLU A 1 103 ? 43.187 19.808 -74.621 1.00 39.72 103 GLU A C 1
ATOM 822 O O . GLU A 1 103 ? 42.232 19.830 -73.858 1.00 39.72 103 GLU A O 1
ATOM 827 N N . SER A 1 104 ? 43.919 20.928 -74.683 1.00 43.78 104 SER A N 1
ATOM 828 C CA . SER A 1 104 ? 44.855 21.493 -75.676 1.00 43.78 104 SER A CA 1
ATOM 829 C C . SER A 1 104 ? 45.961 22.311 -75.000 1.00 43.78 104 SER A C 1
ATOM 831 O O . SER A 1 104 ? 45.736 22.759 -73.853 1.00 43.78 104 SER A O 1
#

Foldseek 3Di:
DCPLVVVQVVVQVVLCVVVVHDPVVPDDPVNSCVVVVDDRVVVVVVVVVVVVLVVLCPDPPPDPSVVVNPDDPPPDDDPDDDDPDDDPPPDDDDDDDDDDDDDD

pLDDT: mean 71.81, std 16.87, range [34.88, 93.56]

Organism: NCBI:txid348720

Radius of gyration: 31.71 Å; chains: 1; bounding box: 63×34×98 Å